Protein AF-A0A531KRX8-F1 (afdb_monomer)

Sequence (75 aa):
MKQHFMMFAAYNQWANSRIYDAAADLDEEDFHRNVGVFFGSMMGTLNHVLTADRIWMRRFTGEGDAPARLDTILH

Foldseek 3Di:
DVVVVVVVVVVVVVVVVVLVVVLVPDDPCQQQQQPPPPLRGVLQVVQLVVLVVQQVVCVVPVDGDRDPDSRDRPD

Solvent-accessible surface area (backbone atoms only — not comparable to full-atom values): 4347 Å² total; per-residue (Å²): 109,71,70,59,53,52,50,50,51,53,47,50,52,53,52,49,51,58,50,50,60,61,54,68,76,44,52,75,65,64,31,61,39,72,74,80,49,99,53,33,22,58,49,42,45,54,37,27,53,53,36,51,49,34,39,50,46,18,73,74,70,77,47,79,66,55,68,94,50,72,78,53,78,87,124

Secondary structure (DSSP, 8-state):
-HHHHHHHHHHHHHHHHHHHHHHTTS-HHHHH---SBTTBSHHHHHHHHHHHHHHHHHHHHS-S---SSTT----

Radius of gyration: 14.25 Å; Cα contacts (8 Å, |Δi|>4): 57; chains: 1; bounding box: 32×19×35 Å

Mean predicted aligned error: 2.71 Å

Structure (mmCIF, N/CA/C/O backbone):
data_AF-A0A531KRX8-F1
#
_entry.id   AF-A0A531KRX8-F1
#
loop_
_atom_site.group_PDB
_atom_site.id
_atom_site.type_symbol
_atom_site.label_atom_id
_atom_site.label_alt_id
_atom_site.label_comp_id
_atom_site.label_asym_id
_atom_site.label_entity_id
_atom_site.label_seq_id
_atom_site.pdbx_PDB_ins_code
_atom_site.Cartn_x
_atom_site.Cartn_y
_atom_site.Cartn_z
_atom_site.occupancy
_atom_site.B_iso_or_equiv
_atom_site.auth_seq_id
_atom_site.auth_comp_id
_atom_site.auth_asym_id
_atom_site.auth_atom_id
_atom_site.pdbx_PDB_model_num
ATOM 1 N N . MET A 1 1 ? -20.642 7.874 11.350 1.00 88.75 1 MET A N 1
ATOM 2 C CA . MET A 1 1 ? -19.206 7.576 11.131 1.00 88.75 1 MET A CA 1
ATOM 3 C C . MET A 1 1 ? -18.905 6.087 10.959 1.00 88.75 1 MET A C 1
ATOM 5 O O . MET A 1 1 ? -18.366 5.748 9.918 1.00 88.75 1 MET A O 1
ATOM 9 N N . LYS A 1 2 ? -19.282 5.184 11.886 1.00 95.94 2 LYS A N 1
ATOM 10 C CA . LYS A 1 2 ? -18.969 3.733 11.788 1.00 95.94 2 LYS A CA 1
ATOM 11 C C . LYS A 1 2 ? -19.302 3.104 10.425 1.00 95.94 2 LYS A C 1
ATOM 13 O O . LYS A 1 2 ? -18.438 2.493 9.815 1.00 95.94 2 LYS A O 1
ATOM 18 N N . GLN A 1 3 ? -20.521 3.310 9.925 1.00 97.94 3 GLN A N 1
ATOM 19 C CA . GLN A 1 3 ? -20.948 2.792 8.619 1.00 97.94 3 GLN A CA 1
ATOM 20 C C . GLN A 1 3 ? -20.062 3.282 7.461 1.00 97.94 3 GLN A C 1
ATOM 22 O O . GLN A 1 3 ? -19.767 2.522 6.548 1.00 97.94 3 GLN A O 1
ATOM 27 N N . HIS A 1 4 ? -19.605 4.533 7.520 1.00 98.00 4 HIS A N 1
ATOM 28 C CA . HIS A 1 4 ? -18.759 5.125 6.487 1.00 98.00 4 HIS A CA 1
ATOM 29 C C . HIS A 1 4 ? -17.367 4.477 6.465 1.00 98.00 4 HIS A C 1
ATOM 31 O O . HIS A 1 4 ? -16.861 4.130 5.405 1.00 98.00 4 HIS A O 1
ATOM 37 N N . PHE A 1 5 ? -16.789 4.212 7.641 1.00 95.88 5 PHE A N 1
ATOM 38 C CA . PHE A 1 5 ? -15.522 3.484 7.740 1.00 95.88 5 PHE A CA 1
ATOM 39 C C . PHE A 1 5 ? -15.649 2.011 7.344 1.00 95.88 5 PHE A C 1
ATOM 41 O O . PHE A 1 5 ? -14.748 1.485 6.704 1.00 95.88 5 PHE A O 1
ATOM 48 N N . MET A 1 6 ? -16.773 1.355 7.650 1.00 97.94 6 MET A N 1
ATOM 49 C CA . MET A 1 6 ? -17.032 -0.011 7.172 1.00 97.94 6 MET A CA 1
ATOM 50 C C . MET A 1 6 ? -17.125 -0.067 5.644 1.00 97.94 6 MET A C 1
ATOM 52 O O . MET A 1 6 ? -16.562 -0.966 5.028 1.00 97.94 6 MET A O 1
ATOM 56 N N . MET A 1 7 ? -17.789 0.916 5.031 1.00 98.38 7 MET A N 1
ATOM 57 C CA . MET A 1 7 ? -17.834 1.053 3.576 1.00 98.38 7 MET A CA 1
ATOM 58 C C . MET A 1 7 ? -16.430 1.260 2.993 1.00 98.38 7 MET A C 1
ATOM 60 O O . MET A 1 7 ? -16.076 0.580 2.036 1.00 98.38 7 MET A O 1
ATOM 64 N N . PHE A 1 8 ? -15.609 2.143 3.574 1.00 97.88 8 PHE A N 1
ATOM 65 C CA . PHE A 1 8 ? -14.232 2.340 3.112 1.00 97.88 8 PHE A CA 1
ATOM 66 C C . PHE A 1 8 ? -13.348 1.107 3.296 1.00 97.88 8 PHE A C 1
ATOM 68 O O . PHE A 1 8 ? -12.546 0.823 2.414 1.00 97.88 8 PHE A O 1
ATOM 75 N N . ALA A 1 9 ? -13.514 0.348 4.381 1.00 96.25 9 ALA A N 1
ATOM 76 C CA . ALA A 1 9 ? -12.793 -0.907 4.578 1.00 96.25 9 ALA A CA 1
ATOM 77 C C . ALA A 1 9 ? -13.167 -1.945 3.505 1.00 96.25 9 ALA A C 1
ATOM 79 O O . ALA A 1 9 ? -12.283 -2.533 2.887 1.00 96.25 9 ALA A O 1
ATOM 80 N N . ALA A 1 10 ? -14.463 -2.111 3.219 1.00 98.19 10 ALA A N 1
ATOM 81 C CA . ALA A 1 10 ? -14.928 -3.006 2.159 1.00 98.19 10 ALA A CA 1
ATOM 82 C C . ALA A 1 10 ? -14.443 -2.555 0.769 1.00 98.19 10 ALA A C 1
ATOM 84 O O . ALA A 1 10 ? -14.005 -3.374 -0.037 1.00 98.19 10 ALA A O 1
ATOM 85 N N . TYR A 1 11 ? -14.471 -1.246 0.502 1.00 98.25 11 TYR A N 1
ATOM 86 C CA . TYR A 1 11 ? -13.940 -0.674 -0.733 1.00 98.25 11 TYR A CA 1
ATOM 87 C C . TYR A 1 11 ? -12.432 -0.905 -0.871 1.00 98.25 11 TYR A C 1
ATOM 89 O O . TYR A 1 11 ? -11.978 -1.303 -1.938 1.00 98.25 11 TYR A O 1
ATOM 97 N N . ASN A 1 12 ? -11.658 -0.688 0.196 1.00 96.81 12 ASN A N 1
ATOM 98 C CA . ASN A 1 12 ? -10.216 -0.913 0.193 1.00 96.81 12 ASN A CA 1
ATOM 99 C C . ASN A 1 12 ? -9.881 -2.385 -0.080 1.00 96.81 12 ASN A C 1
ATOM 101 O O . ASN A 1 12 ? -9.033 -2.658 -0.923 1.00 96.81 12 ASN A O 1
ATOM 105 N N . GLN A 1 13 ? -10.603 -3.321 0.545 1.00 97.38 13 GLN A N 1
ATOM 106 C CA . GLN A 1 13 ? -10.447 -4.749 0.269 1.00 97.38 13 GLN A CA 1
ATOM 107 C C . GLN A 1 13 ? -10.730 -5.075 -1.204 1.00 97.38 13 GLN A C 1
ATOM 109 O O . GLN A 1 13 ? -9.913 -5.724 -1.851 1.00 97.38 13 GLN A O 1
ATOM 114 N N . TRP A 1 14 ? -11.853 -4.594 -1.748 1.00 98.31 14 TRP A N 1
ATOM 11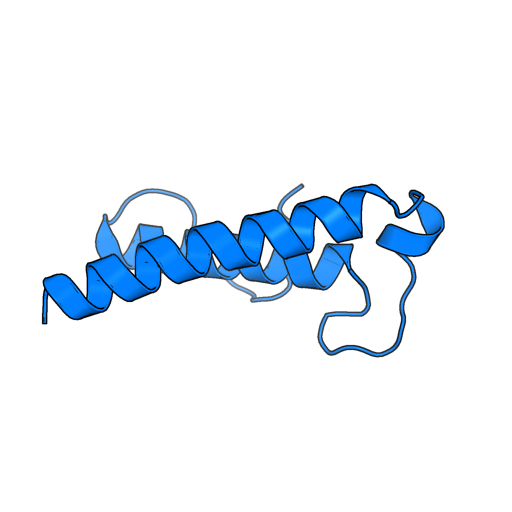5 C CA . TRP A 1 14 ? -12.202 -4.796 -3.155 1.00 98.31 14 TRP A CA 1
ATOM 116 C C . TRP A 1 14 ? -11.150 -4.204 -4.102 1.00 98.31 14 TRP A C 1
ATOM 118 O O . TRP A 1 14 ? -10.707 -4.882 -5.026 1.00 98.31 14 TRP A O 1
ATOM 128 N N . ALA A 1 15 ? -10.715 -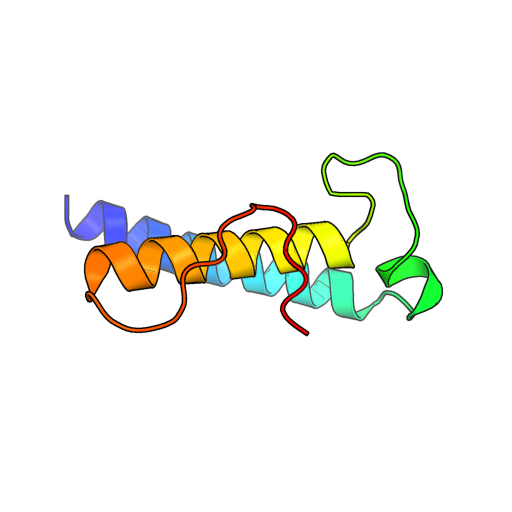2.965 -3.860 1.00 97.88 15 ALA A N 1
ATOM 129 C CA . ALA A 1 15 ? -9.716 -2.294 -4.684 1.00 97.88 15 ALA A CA 1
ATOM 130 C C . ALA A 1 15 ? -8.372 -3.037 -4.656 1.00 97.88 15 ALA A C 1
ATOM 132 O O . ALA A 1 15 ? -7.788 -3.270 -5.712 1.00 97.88 15 ALA A O 1
ATOM 133 N N . ASN A 1 16 ? -7.925 -3.474 -3.475 1.00 96.75 16 ASN A N 1
ATOM 134 C CA . ASN A 1 16 ? -6.704 -4.262 -3.330 1.00 96.75 16 ASN A CA 1
ATOM 135 C C . ASN A 1 16 ? -6.792 -5.578 -4.108 1.00 96.75 16 ASN A C 1
ATOM 137 O O . ASN A 1 16 ? -5.865 -5.883 -4.849 1.00 96.75 16 ASN A O 1
ATOM 141 N N . SER A 1 17 ? -7.902 -6.322 -4.019 1.00 97.56 17 SER A N 1
ATOM 142 C CA . SER A 1 17 ? -8.085 -7.546 -4.815 1.00 97.56 17 SER A CA 1
ATOM 143 C C . SER A 1 17 ? -7.939 -7.276 -6.312 1.00 97.56 17 SER A C 1
ATOM 145 O O . SER A 1 17 ? -7.181 -7.963 -6.981 1.00 97.56 17 SER A O 1
ATOM 147 N N . ARG A 1 18 ? -8.575 -6.218 -6.829 1.00 98.00 18 ARG A N 1
ATOM 148 C CA . ARG A 1 18 ? -8.481 -5.859 -8.254 1.00 98.00 18 ARG A CA 1
ATOM 149 C C . ARG A 1 18 ? -7.053 -5.531 -8.694 1.00 98.00 18 ARG A C 1
ATOM 151 O O . ARG A 1 18 ? -6.681 -5.867 -9.815 1.00 98.00 18 ARG A O 1
ATOM 158 N N . ILE A 1 19 ? -6.286 -4.857 -7.838 1.00 96.31 19 ILE A N 1
ATOM 159 C CA . ILE A 1 19 ? -4.886 -4.518 -8.115 1.00 96.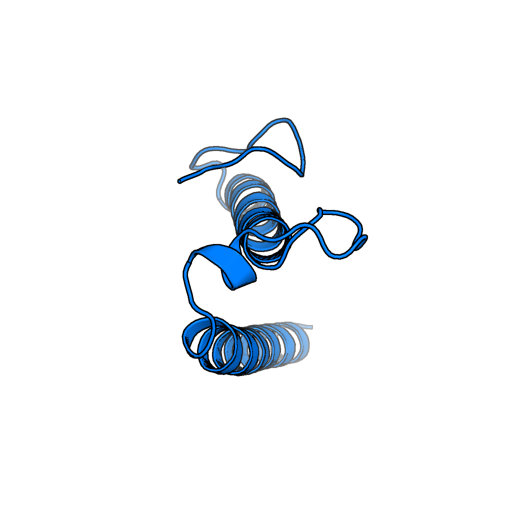31 19 ILE A CA 1
ATOM 160 C C . ILE A 1 19 ? -4.017 -5.776 -8.062 1.00 96.31 19 ILE A C 1
ATOM 162 O O . ILE A 1 19 ? -3.208 -5.972 -8.963 1.00 96.31 19 ILE A O 1
ATOM 166 N N . TYR A 1 20 ? -4.194 -6.634 -7.054 1.00 97.25 20 TYR A N 1
ATOM 167 C CA . TYR A 1 20 ? -3.444 -7.885 -6.943 1.00 97.25 20 TYR A CA 1
ATOM 168 C C . TYR A 1 20 ? -3.722 -8.830 -8.111 1.00 97.25 20 TYR A C 1
ATOM 170 O O . TYR A 1 20 ? -2.771 -9.388 -8.645 1.00 97.25 20 TYR A O 1
ATOM 178 N N . ASP A 1 21 ? -4.978 -8.948 -8.554 1.00 98.19 21 ASP A N 1
ATOM 179 C CA . ASP A 1 21 ? -5.334 -9.742 -9.735 1.00 98.19 21 ASP A CA 1
ATOM 180 C C . ASP A 1 21 ? -4.555 -9.265 -10.970 1.00 98.19 21 ASP A C 1
ATOM 182 O O . ASP A 1 21 ? -3.964 -10.069 -11.677 1.00 98.19 21 ASP A O 1
ATOM 186 N N . ALA A 1 22 ? -4.507 -7.949 -11.207 1.00 97.19 22 ALA A N 1
ATOM 187 C CA . ALA A 1 22 ? -3.782 -7.384 -12.345 1.00 97.19 22 ALA A CA 1
ATOM 188 C C . ALA A 1 22 ? -2.254 -7.493 -12.195 1.00 97.19 22 ALA A C 1
ATOM 190 O O . ALA A 1 22 ? -1.546 -7.660 -13.182 1.00 97.19 22 ALA A O 1
ATOM 191 N N . ALA A 1 23 ? -1.731 -7.378 -10.972 1.00 97.31 23 ALA A N 1
ATOM 192 C CA . ALA A 1 23 ? -0.304 -7.527 -10.704 1.00 97.31 23 ALA A CA 1
ATOM 193 C C . ALA A 1 23 ? 0.166 -8.982 -10.859 1.00 97.31 23 ALA A C 1
ATOM 195 O O . ALA A 1 23 ? 1.323 -9.198 -11.204 1.00 97.31 23 ALA A O 1
ATOM 196 N N . ALA A 1 24 ? -0.716 -9.961 -10.633 1.00 97.38 24 ALA A N 1
ATOM 197 C CA . ALA A 1 24 ? -0.417 -11.382 -10.794 1.00 97.38 24 ALA A CA 1
ATOM 198 C C . ALA A 1 24 ? -0.202 -11.805 -12.259 1.00 97.38 24 ALA A C 1
ATOM 200 O O . ALA A 1 24 ? 0.392 -12.854 -12.497 1.00 97.38 24 ALA A O 1
ATOM 201 N N . ASP A 1 25 ? -0.651 -10.996 -13.224 1.00 98.00 25 ASP A N 1
ATOM 202 C CA . ASP A 1 25 ? -0.410 -11.220 -14.655 1.00 98.00 25 ASP A CA 1
ATOM 203 C C . ASP A 1 25 ? 0.989 -10.752 -15.109 1.00 98.00 25 ASP A C 1
ATOM 205 O O . ASP A 1 25 ? 1.394 -11.035 -16.238 1.00 98.00 25 ASP A O 1
ATOM 209 N N . LEU A 1 26 ? 1.725 -10.018 -14.264 1.00 98.12 26 LEU A N 1
ATOM 210 C CA . LEU A 1 26 ? 3.080 -9.555 -14.569 1.00 98.12 26 LEU A CA 1
ATOM 211 C C . LEU A 1 26 ? 4.099 -10.662 -14.295 1.00 98.12 26 LEU A C 1
ATOM 213 O O . LEU A 1 26 ? 4.020 -11.359 -13.282 1.00 98.12 26 LEU A O 1
ATOM 217 N N . ASP A 1 27 ? 5.100 -10.777 -15.165 1.00 98.25 27 ASP A N 1
ATOM 218 C CA . ASP A 1 27 ? 6.294 -11.546 -14.833 1.00 98.25 27 ASP A CA 1
ATOM 219 C C . ASP A 1 27 ? 7.175 -10.794 -13.818 1.00 98.25 27 ASP A C 1
ATOM 221 O O . ASP A 1 27 ? 6.929 -9.637 -13.463 1.00 98.25 27 ASP A O 1
ATOM 225 N N . GLU A 1 28 ? 8.199 -11.474 -13.304 1.00 97.19 28 GLU A N 1
ATOM 226 C CA . GLU A 1 28 ? 9.095 -10.905 -12.295 1.00 97.19 28 GLU A CA 1
ATOM 227 C C . GLU A 1 28 ? 9.822 -9.652 -12.812 1.00 97.19 28 GLU A C 1
ATOM 229 O O . GLU A 1 28 ? 9.964 -8.670 -12.081 1.00 97.19 28 GLU A O 1
ATOM 234 N N . GLU A 1 29 ? 10.236 -9.636 -14.081 1.00 98.19 29 GLU A N 1
ATOM 235 C CA . GLU A 1 29 ? 10.919 -8.478 -14.656 1.00 98.19 29 GLU A CA 1
ATOM 236 C C . GLU A 1 29 ? 9.984 -7.264 -14.693 1.00 98.19 29 GLU A C 1
ATOM 238 O O . GLU A 1 29 ? 10.332 -6.197 -14.183 1.00 98.19 29 GLU A O 1
ATOM 243 N N . ASP A 1 30 ? 8.773 -7.431 -15.219 1.00 98.25 30 ASP A N 1
ATOM 244 C CA . ASP A 1 30 ? 7.775 -6.375 -15.335 1.00 98.25 30 ASP A CA 1
ATOM 245 C C . ASP A 1 30 ? 7.253 -5.910 -13.967 1.00 98.25 30 ASP A C 1
ATOM 247 O O . ASP A 1 30 ? 7.018 -4.711 -13.774 1.00 98.25 30 ASP A O 1
ATOM 251 N N . PHE A 1 31 ? 7.122 -6.814 -12.991 1.00 97.75 31 PHE A N 1
ATOM 252 C CA . PHE A 1 31 ? 6.708 -6.482 -11.626 1.00 97.75 31 PHE A CA 1
ATOM 253 C C . PHE A 1 31 ? 7.717 -5.561 -10.921 1.00 97.75 31 PHE A C 1
ATOM 255 O O . PHE A 1 31 ? 7.335 -4.630 -10.194 1.00 97.75 31 PHE A O 1
ATOM 262 N N . HIS A 1 32 ? 9.011 -5.782 -11.171 1.00 97.25 32 HIS A N 1
ATOM 263 C CA . HIS A 1 32 ? 10.106 -5.002 -10.598 1.00 97.25 32 HIS A CA 1
ATOM 264 C C . HIS A 1 32 ? 10.550 -3.818 -11.469 1.00 97.25 32 HIS A C 1
ATOM 266 O O . HIS A 1 32 ? 11.222 -2.914 -10.958 1.00 97.25 32 HIS A O 1
ATOM 272 N N . ARG A 1 33 ? 10.161 -3.772 -12.750 1.00 98.31 33 ARG A N 1
ATOM 273 C CA . ARG A 1 33 ? 10.591 -2.743 -13.702 1.00 98.31 33 ARG A CA 1
ATOM 274 C C . ARG A 1 33 ? 10.232 -1.340 -13.223 1.00 98.31 33 ARG A C 1
ATOM 276 O O . ARG A 1 33 ? 9.086 -1.034 -12.895 1.00 98.31 33 ARG A O 1
ATOM 283 N N . ASN A 1 34 ? 11.222 -0.449 -13.250 1.00 97.94 34 ASN A N 1
ATOM 284 C CA . ASN A 1 34 ? 10.995 0.967 -13.000 1.00 97.94 34 ASN A CA 1
ATOM 285 C C . ASN A 1 34 ? 10.269 1.604 -14.197 1.00 97.94 34 ASN A C 1
ATOM 287 O O . ASN A 1 34 ? 10.790 1.618 -15.310 1.00 97.94 34 ASN A O 1
ATOM 291 N N . VAL A 1 35 ? 9.079 2.143 -13.947 1.00 97.06 35 VAL A N 1
ATOM 292 C CA . VAL A 1 35 ? 8.204 2.792 -14.933 1.00 97.06 35 VAL A CA 1
ATOM 293 C C . VAL A 1 35 ? 7.980 4.282 -14.635 1.00 97.06 35 VAL A C 1
ATOM 295 O O . VAL A 1 35 ? 7.081 4.902 -15.195 1.00 97.06 35 VAL A O 1
ATOM 298 N N . GLY A 1 36 ? 8.788 4.878 -13.751 1.00 96.56 36 GLY A N 1
ATOM 299 C CA . GLY A 1 36 ? 8.764 6.317 -13.458 1.00 96.56 36 GLY A CA 1
ATOM 300 C C . GLY A 1 36 ? 7.637 6.781 -12.528 1.00 96.56 36 GLY A C 1
ATOM 301 O O . GLY A 1 36 ? 7.427 7.985 -12.380 1.00 96.56 36 GLY A O 1
ATOM 302 N N . VAL A 1 37 ? 6.914 5.857 -11.886 1.00 95.50 37 VAL A N 1
ATOM 303 C CA . VAL A 1 37 ? 5.960 6.185 -10.810 1.00 95.50 37 VAL A CA 1
ATOM 304 C C . VAL A 1 37 ? 6.700 6.530 -9.512 1.00 95.50 37 VAL A C 1
ATOM 306 O O . VAL A 1 37 ? 7.890 6.256 -9.381 1.00 95.50 37 VAL A O 1
ATOM 309 N N . PHE A 1 38 ? 6.010 7.114 -8.526 1.00 96.69 38 PHE A N 1
ATOM 310 C CA . PHE A 1 38 ? 6.645 7.621 -7.297 1.00 96.69 38 PHE A CA 1
ATOM 311 C C . PHE A 1 38 ? 7.490 6.568 -6.553 1.00 96.69 38 PHE A C 1
ATOM 313 O O . PHE A 1 38 ? 8.582 6.882 -6.090 1.00 96.69 38 PHE A O 1
ATOM 320 N N . PHE A 1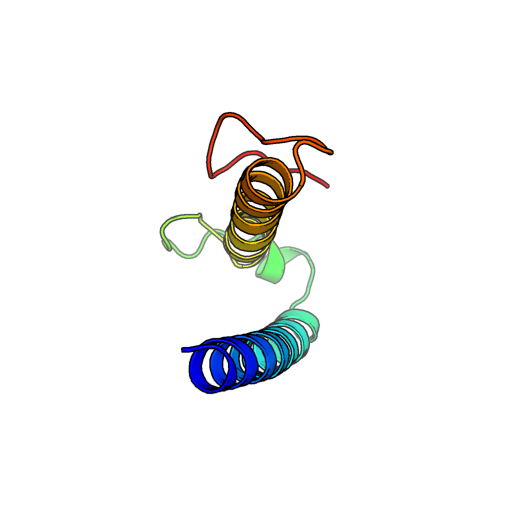 39 ? 7.023 5.315 -6.489 1.00 96.56 39 PHE A N 1
ATOM 321 C CA . PHE A 1 39 ? 7.766 4.188 -5.902 1.00 96.56 39 PHE A CA 1
ATOM 322 C C . PHE A 1 39 ? 8.498 3.326 -6.945 1.00 96.56 39 PHE A C 1
ATOM 324 O O . PHE A 1 39 ? 8.837 2.176 -6.684 1.00 96.56 39 PHE A O 1
ATOM 331 N N . GLY A 1 40 ? 8.745 3.871 -8.138 1.00 97.50 40 GLY A N 1
ATOM 332 C CA . GLY A 1 40 ? 9.500 3.240 -9.219 1.00 97.50 40 GLY A CA 1
ATOM 333 C C . GLY A 1 40 ? 8.725 2.169 -9.985 1.00 97.50 40 GLY A C 1
ATOM 334 O O . GLY A 1 40 ? 8.584 2.292 -11.196 1.00 97.50 40 GLY A O 1
ATOM 335 N N . SER A 1 41 ? 8.211 1.144 -9.306 1.00 97.69 41 SER A N 1
ATOM 336 C CA . SER A 1 41 ? 7.635 -0.064 -9.919 1.00 97.69 41 SER A CA 1
ATOM 337 C C . SER A 1 41 ? 6.302 -0.490 -9.290 1.00 97.69 41 SER A C 1
ATOM 339 O O . SER A 1 41 ? 5.841 0.106 -8.306 1.00 97.69 41 SER A O 1
ATOM 341 N N . MET A 1 42 ? 5.679 -1.538 -9.849 1.00 97.19 42 MET A N 1
ATOM 342 C CA . MET A 1 42 ? 4.505 -2.180 -9.243 1.00 97.19 42 MET A CA 1
ATOM 343 C C . MET A 1 42 ? 4.858 -2.746 -7.863 1.00 97.19 42 MET A C 1
ATOM 345 O O . MET A 1 42 ? 4.173 -2.433 -6.889 1.00 97.19 42 MET A O 1
ATOM 349 N N . MET A 1 43 ? 5.977 -3.475 -7.757 1.00 96.81 43 MET A N 1
ATOM 350 C CA . MET A 1 43 ? 6.493 -3.974 -6.479 1.00 96.81 43 MET A CA 1
ATOM 351 C C . MET A 1 43 ? 6.657 -2.848 -5.454 1.00 96.81 43 MET A C 1
ATOM 353 O O . MET A 1 43 ? 6.112 -2.931 -4.354 1.00 96.81 43 MET A O 1
ATOM 357 N N . GLY A 1 44 ? 7.341 -1.759 -5.824 1.00 97.12 44 GLY A N 1
ATOM 358 C CA . GLY A 1 44 ? 7.573 -0.636 -4.915 1.00 97.12 44 GLY A CA 1
ATOM 359 C C . GLY A 1 44 ? 6.269 0.022 -4.455 1.00 97.12 44 GLY A C 1
ATOM 360 O O . GLY A 1 44 ? 6.130 0.393 -3.289 1.00 97.12 44 GLY A O 1
ATOM 361 N N . THR A 1 45 ? 5.284 0.112 -5.349 1.00 96.88 45 THR A N 1
ATOM 362 C CA . THR A 1 45 ? 3.968 0.687 -5.051 1.00 96.88 45 THR A CA 1
ATOM 363 C C . THR A 1 45 ? 3.175 -0.190 -4.082 1.00 96.88 45 THR A C 1
ATOM 365 O O . THR A 1 45 ? 2.654 0.318 -3.089 1.00 96.88 45 THR A O 1
ATOM 368 N N . LEU A 1 46 ? 3.115 -1.505 -4.307 1.00 96.38 46 LEU A N 1
ATOM 369 C CA . LEU A 1 46 ? 2.435 -2.433 -3.395 1.00 96.38 46 LEU A CA 1
ATOM 370 C C . LEU A 1 46 ? 3.141 -2.522 -2.040 1.00 96.38 46 LEU A C 1
ATOM 372 O O . LEU A 1 46 ? 2.491 -2.513 -0.993 1.00 96.38 46 LEU A O 1
ATOM 376 N N . ASN A 1 47 ? 4.473 -2.520 -2.039 1.00 96.62 47 ASN A N 1
ATOM 377 C CA . ASN A 1 47 ? 5.253 -2.493 -0.811 1.00 96.62 47 ASN A CA 1
ATOM 378 C C . ASN A 1 47 ? 5.018 -1.198 -0.005 1.00 96.62 47 ASN A C 1
ATOM 380 O O . ASN A 1 47 ? 4.961 -1.236 1.227 1.00 96.62 47 ASN A O 1
ATOM 384 N N . HIS A 1 48 ? 4.821 -0.056 -0.673 1.00 96.31 48 HIS A N 1
ATOM 385 C CA . HIS A 1 48 ? 4.431 1.179 0.005 1.00 96.31 48 HIS A CA 1
ATOM 386 C C . HIS A 1 48 ? 3.070 1.055 0.702 1.00 96.31 48 HIS A C 1
ATOM 388 O O . HIS A 1 48 ? 2.941 1.474 1.854 1.00 96.31 48 HIS A O 1
ATOM 394 N N . VAL A 1 49 ? 2.071 0.455 0.042 1.00 95.38 49 VAL A N 1
ATOM 395 C CA . VAL A 1 49 ? 0.750 0.219 0.650 1.00 95.38 49 VAL A CA 1
ATOM 396 C C . VAL A 1 49 ? 0.897 -0.624 1.919 1.00 95.38 49 VAL A C 1
ATOM 398 O O . VAL A 1 49 ? 0.417 -0.223 2.977 1.00 95.38 49 VAL A O 1
ATOM 401 N N . LEU A 1 50 ? 1.672 -1.712 1.861 1.00 95.12 50 LEU A N 1
ATOM 402 C CA . LEU A 1 50 ? 1.952 -2.544 3.036 1.00 95.12 50 LEU A CA 1
ATOM 4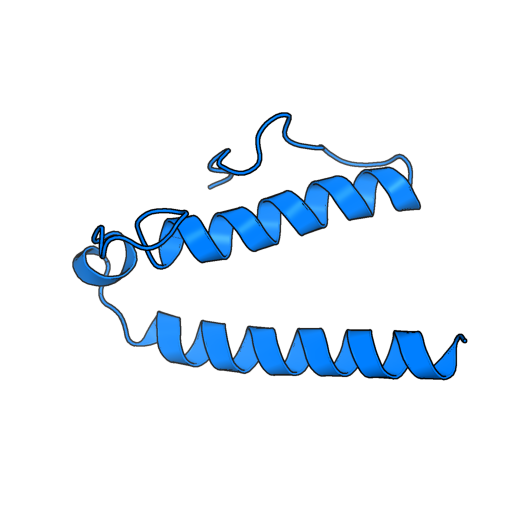03 C C . LEU A 1 50 ? 2.684 -1.774 4.148 1.00 95.12 50 LEU A C 1
ATOM 405 O O . LEU A 1 50 ? 2.375 -1.926 5.332 1.00 95.12 50 LEU A O 1
ATOM 409 N N . THR A 1 51 ? 3.649 -0.930 3.786 1.00 97.12 51 THR A N 1
ATOM 410 C CA . THR A 1 51 ? 4.351 -0.066 4.741 1.00 97.12 51 THR A CA 1
ATOM 411 C C . THR A 1 51 ? 3.389 0.894 5.442 1.00 97.12 51 THR A C 1
ATOM 413 O O . THR A 1 51 ? 3.441 1.032 6.667 1.00 97.12 51 THR A O 1
ATOM 416 N N . ALA A 1 52 ? 2.490 1.536 4.692 1.00 96.00 52 ALA A N 1
ATOM 417 C CA . ALA A 1 52 ? 1.480 2.430 5.246 1.00 96.00 52 ALA A CA 1
ATOM 418 C C . ALA A 1 52 ? 0.531 1.687 6.200 1.00 96.00 52 ALA A C 1
ATOM 420 O O . ALA A 1 52 ? 0.268 2.188 7.298 1.00 96.00 52 ALA A O 1
ATOM 421 N N . ASP A 1 53 ? 0.091 0.482 5.830 1.00 94.88 53 ASP A N 1
ATOM 422 C CA . ASP A 1 53 ? -0.764 -0.359 6.668 1.00 94.88 53 ASP A CA 1
ATOM 423 C C . ASP A 1 53 ? -0.081 -0.702 7.995 1.00 94.88 53 ASP A C 1
ATOM 425 O O . ASP A 1 53 ? -0.672 -0.497 9.054 1.00 94.88 53 ASP A O 1
ATOM 429 N N . ARG A 1 54 ? 1.191 -1.126 7.980 1.00 96.25 54 ARG A N 1
ATOM 430 C CA . ARG A 1 54 ? 1.949 -1.412 9.214 1.00 96.25 54 ARG A CA 1
ATOM 431 C C . ARG A 1 54 ? 2.070 -0.187 10.125 1.00 96.25 54 ARG A C 1
ATOM 433 O O . ARG A 1 54 ? 1.831 -0.283 11.330 1.00 96.25 54 ARG A O 1
ATOM 440 N N . ILE A 1 55 ? 2.360 0.987 9.556 1.00 97.31 55 ILE A N 1
ATOM 441 C CA . ILE A 1 55 ? 2.436 2.246 10.315 1.00 97.31 55 ILE A CA 1
ATOM 442 C C . ILE A 1 55 ? 1.091 2.569 10.980 1.00 97.31 55 ILE A C 1
ATOM 444 O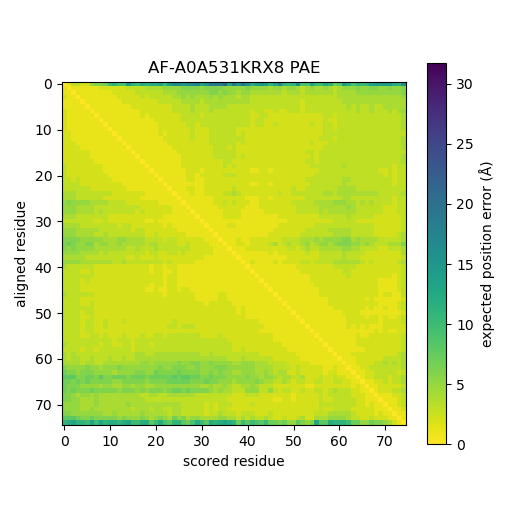 O . ILE A 1 55 ? 1.061 2.939 12.157 1.00 97.31 55 ILE A O 1
ATOM 448 N N . TRP A 1 56 ? -0.020 2.448 10.250 1.00 96.50 56 TRP A N 1
ATOM 449 C CA . TRP A 1 56 ? -1.349 2.739 10.790 1.00 96.50 56 TRP A CA 1
ATOM 450 C C . TRP A 1 56 ? -1.817 1.699 11.801 1.00 96.50 56 TRP A C 1
ATOM 452 O O . TRP A 1 56 ? -2.349 2.088 12.840 1.00 96.50 56 TRP A O 1
ATOM 462 N N . MET A 1 57 ? -1.570 0.410 11.557 1.00 96.44 57 MET A N 1
ATOM 463 C CA . MET A 1 57 ? -1.912 -0.644 12.510 1.00 96.44 57 MET A CA 1
ATOM 464 C C . MET A 1 57 ? -1.197 -0.417 13.838 1.00 96.44 57 MET A C 1
ATOM 466 O O . MET A 1 57 ? -1.874 -0.345 14.859 1.00 96.44 57 MET A O 1
ATOM 470 N N . ARG A 1 58 ? 0.114 -0.133 13.830 1.00 97.31 58 ARG A N 1
ATOM 471 C CA . ARG A 1 58 ? 0.840 0.216 15.061 1.00 97.31 58 ARG A CA 1
ATOM 472 C C . ARG A 1 58 ? 0.247 1.432 15.771 1.00 97.31 58 ARG A C 1
ATOM 474 O O . ARG A 1 58 ? 0.180 1.452 16.994 1.00 97.31 58 ARG A O 1
ATOM 481 N N . ARG A 1 59 ? -0.195 2.459 15.039 1.00 96.81 59 ARG A N 1
ATOM 482 C CA . ARG A 1 59 ? -0.842 3.640 15.645 1.00 96.81 59 ARG A CA 1
ATOM 483 C C . ARG A 1 59 ? -2.191 3.313 16.283 1.00 96.81 59 ARG A C 1
ATOM 485 O O . ARG A 1 59 ? -2.541 3.945 17.274 1.00 96.81 59 ARG A O 1
ATOM 492 N N . PHE A 1 60 ? -2.946 2.371 15.721 1.00 95.31 60 PHE A N 1
ATOM 493 C CA . PHE A 1 60 ? -4.254 1.981 16.247 1.00 95.31 60 PHE A CA 1
ATOM 494 C C . PHE A 1 60 ? -4.168 0.981 17.398 1.00 95.31 60 PHE A C 1
ATOM 496 O O . PHE A 1 60 ? -4.957 1.081 18.334 1.00 95.31 60 PHE A O 1
ATOM 503 N N . THR A 1 61 ? -3.239 0.029 17.334 1.00 97.50 61 THR A N 1
ATOM 504 C CA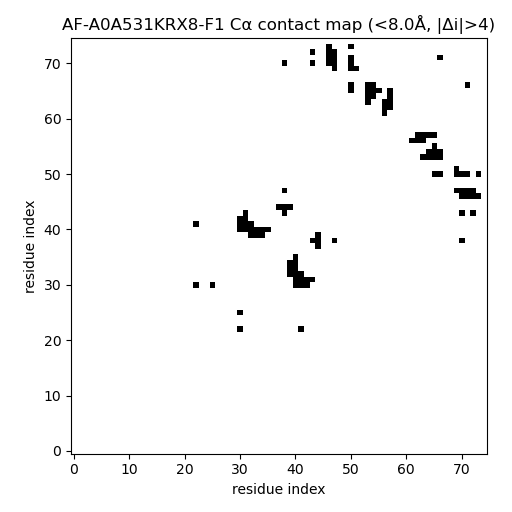 . THR A 1 61 ? -3.156 -1.084 18.289 1.00 97.50 61 THR A CA 1
ATOM 505 C C . THR A 1 61 ? -2.048 -0.909 19.323 1.00 97.50 61 THR A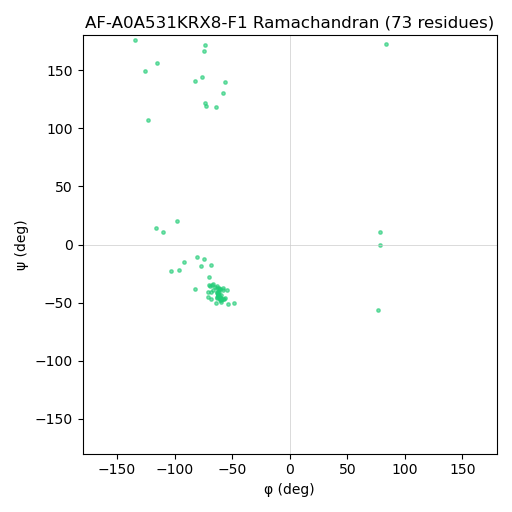 C 1
ATOM 507 O O . THR A 1 61 ? -2.117 -1.500 20.393 1.00 97.50 61 THR A O 1
ATOM 510 N N . GLY A 1 62 ? -1.025 -0.104 19.026 1.00 97.69 62 GLY A N 1
ATOM 511 C CA . GLY A 1 62 ? 0.214 -0.038 19.806 1.00 97.69 62 GLY A CA 1
ATOM 512 C C . GLY A 1 62 ? 1.185 -1.193 19.529 1.00 97.69 62 GLY A C 1
ATOM 513 O O . GLY A 1 62 ? 2.277 -1.208 20.094 1.00 97.69 62 GLY A O 1
ATOM 514 N N . GLU A 1 63 ? 0.824 -2.128 18.649 1.00 96.56 63 GLU A N 1
ATOM 515 C CA . GLU A 1 63 ? 1.555 -3.372 18.391 1.00 96.56 63 GLU A CA 1
ATOM 516 C C . GLU A 1 63 ? 2.122 -3.430 16.964 1.00 96.56 63 GLU A C 1
ATOM 518 O O . GLU A 1 63 ? 1.598 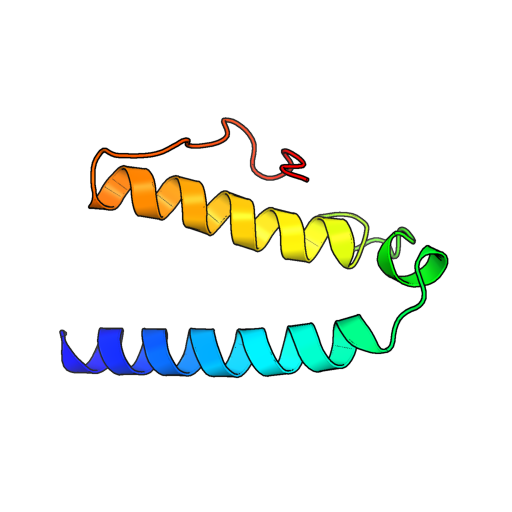-2.809 16.040 1.00 96.56 63 GLU A O 1
ATOM 523 N N . GLY A 1 64 ? 3.178 -4.226 16.777 1.00 94.19 64 GLY A N 1
ATOM 524 C CA . GLY A 1 64 ? 3.814 -4.451 15.478 1.00 94.19 64 GLY A CA 1
ATOM 525 C C . GLY A 1 64 ? 4.835 -3.384 15.067 1.00 94.19 64 GLY A C 1
ATOM 526 O O . GLY A 1 64 ? 5.016 -2.350 15.720 1.00 94.19 64 GLY A O 1
ATOM 527 N N . ASP A 1 65 ? 5.526 -3.659 13.963 1.00 92.75 65 ASP A N 1
ATOM 528 C CA . ASP A 1 65 ? 6.549 -2.769 13.416 1.00 92.75 65 ASP A CA 1
ATOM 529 C C . ASP A 1 65 ? 5.921 -1.569 12.702 1.00 92.75 65 ASP A C 1
ATOM 531 O O . ASP A 1 65 ? 4.920 -1.697 12.003 1.00 92.75 65 ASP A O 1
ATOM 535 N N . ALA A 1 66 ? 6.553 -0.398 12.805 1.00 94.56 66 ALA A N 1
ATOM 536 C CA . ALA A 1 66 ? 6.260 0.732 11.925 1.00 94.56 66 ALA A CA 1
ATOM 537 C C . ALA A 1 66 ? 7.550 1.162 11.229 1.00 94.56 66 ALA A C 1
ATOM 539 O O . ALA A 1 66 ? 8.414 1.756 11.886 1.00 94.56 66 ALA A O 1
ATOM 540 N N . PRO A 1 67 ? 7.690 0.870 9.926 1.00 94.94 67 PRO A N 1
ATOM 541 C CA . PRO A 1 67 ? 8.848 1.297 9.161 1.00 94.94 67 PRO A CA 1
ATOM 542 C C . PRO A 1 67 ? 9.039 2.815 9.235 1.00 94.94 67 PRO A C 1
ATOM 544 O O . PRO A 1 67 ? 8.077 3.584 9.197 1.00 94.94 67 PRO A O 1
ATOM 547 N N . ALA A 1 68 ? 10.293 3.253 9.350 1.00 93.75 68 ALA A N 1
ATOM 548 C CA . ALA A 1 68 ? 10.624 4.671 9.495 1.00 93.75 68 ALA A CA 1
ATOM 549 C C . ALA A 1 68 ? 10.527 5.451 8.173 1.00 93.75 68 ALA A C 1
ATOM 551 O O . ALA A 1 68 ? 10.448 6.679 8.185 1.00 93.75 68 ALA A O 1
ATOM 552 N N . ARG A 1 69 ? 10.546 4.750 7.034 1.00 95.12 69 ARG A N 1
ATOM 553 C CA . ARG A 1 69 ? 10.451 5.338 5.697 1.00 95.12 69 ARG A CA 1
ATOM 554 C C . ARG A 1 69 ? 9.314 4.705 4.916 1.00 95.12 69 ARG A C 1
ATOM 556 O O . ARG A 1 69 ? 9.028 3.526 5.081 1.00 95.12 69 ARG A O 1
ATOM 563 N N . LEU A 1 70 ? 8.713 5.488 4.026 1.00 94.56 70 LEU A N 1
ATOM 564 C CA . LEU A 1 70 ? 7.583 5.057 3.201 1.00 94.56 70 LEU A CA 1
ATOM 565 C C . LEU A 1 70 ? 7.975 4.102 2.063 1.00 94.56 70 LEU A C 1
ATOM 567 O O . LEU A 1 70 ? 7.090 3.508 1.458 1.00 94.56 70 LEU A O 1
ATOM 571 N N . ASP A 1 71 ? 9.271 3.975 1.783 1.00 94.62 71 ASP A N 1
ATOM 572 C CA . ASP A 1 71 ? 9.875 3.144 0.735 1.00 94.62 71 ASP A CA 1
ATOM 573 C C . ASP A 1 71 ? 10.647 1.936 1.300 1.00 94.62 71 ASP A C 1
ATOM 575 O O . ASP A 1 71 ? 11.389 1.280 0.573 1.00 94.62 71 ASP A O 1
ATOM 579 N N . THR A 1 72 ? 10.510 1.634 2.598 1.00 95.62 72 THR A N 1
ATOM 580 C CA . THR A 1 72 ? 11.164 0.461 3.199 1.00 95.62 72 THR A CA 1
ATOM 581 C C . THR A 1 72 ? 10.619 -0.822 2.584 1.00 95.62 72 THR A C 1
ATOM 583 O O . THR A 1 72 ? 9.435 -1.104 2.736 1.00 95.62 72 THR A O 1
ATOM 586 N N . ILE A 1 73 ? 11.475 -1.610 1.931 1.00 93.25 73 ILE A N 1
ATOM 587 C CA . ILE A 1 73 ? 11.122 -2.934 1.404 1.00 93.25 73 ILE A CA 1
ATOM 588 C C . ILE A 1 73 ? 11.006 -3.925 2.564 1.00 93.25 73 ILE A C 1
ATOM 590 O O . ILE A 1 73 ? 11.944 -4.074 3.347 1.00 93.25 73 ILE A O 1
ATOM 594 N N . LEU A 1 74 ? 9.838 -4.553 2.708 1.00 88.19 74 LEU A N 1
ATOM 595 C CA . LEU A 1 74 ? 9.534 -5.449 3.831 1.00 88.19 74 LEU A CA 1
ATOM 596 C C . LEU A 1 74 ? 9.767 -6.928 3.510 1.00 88.19 74 LEU A C 1
ATOM 598 O O . LEU A 1 74 ? 9.934 -7.715 4.444 1.00 88.19 74 LEU A O 1
ATOM 602 N N . HIS A 1 75 ? 9.760 -7.283 2.224 1.00 73.88 75 HIS A N 1
ATOM 603 C CA . HIS A 1 75 ? 9.926 -8.633 1.692 1.00 73.88 75 HIS A CA 1
ATOM 604 C C . HIS A 1 75 ? 10.685 -8.581 0.369 1.00 73.88 75 HIS A C 1
ATOM 606 O O . HIS A 1 75 ? 10.436 -7.620 -0.394 1.00 73.88 75 HIS A O 1
#

pLDDT: mean 96.21, std 3.18, range [73.88, 98.38]